Protein AF-A0A2H9MY36-F1 (afdb_monomer)

Foldseek 3Di:
DVVVVVPPPVCVVVVVVCVVCVVVVVVCVVPVDDCVVVVVLVVVLVVQCVVVVHDPDPVVSVVSSCVVVPPDDDDDD

Mean predicted aligned error: 8.44 Å

Structure (mmCIF, N/CA/C/O backbone):
data_AF-A0A2H9MY36-F1
#
_entry.id   AF-A0A2H9MY36-F1
#
loop_
_atom_site.group_PDB
_atom_site.id
_atom_site.type_symbol
_atom_site.label_atom_id
_atom_site.label_alt_id
_atom_site.label_comp_id
_atom_site.label_asym_id
_atom_site.label_entity_id
_atom_site.label_seq_id
_atom_site.pdbx_PDB_ins_code
_atom_site.Cartn_x
_atom_site.Cartn_y
_atom_site.Cartn_z
_atom_site.occupancy
_atom_site.B_iso_or_equiv
_atom_site.auth_seq_id
_atom_site.auth_comp_id
_atom_site.auth_asym_id
_atom_site.auth_atom_id
_atom_site.pdbx_PDB_model_num
ATOM 1 N N . GLU A 1 1 ? 15.532 -1.952 -22.311 1.00 61.09 1 GLU A N 1
ATOM 2 C CA . GLU A 1 1 ? 16.759 -2.471 -22.955 1.00 61.09 1 GLU A CA 1
ATOM 3 C C . GLU A 1 1 ? 17.894 -1.449 -22.969 1.00 61.09 1 GLU A C 1
ATOM 5 O O . GLU A 1 1 ? 18.933 -1.726 -22.388 1.00 61.09 1 GLU A O 1
ATOM 10 N N . ASN A 1 2 ? 17.679 -0.248 -23.521 1.00 74.25 2 ASN A N 1
ATOM 11 C CA . ASN A 1 2 ? 18.706 0.805 -23.576 1.00 74.25 2 ASN A CA 1
ATOM 12 C C . ASN A 1 2 ? 19.242 1.214 -22.194 1.00 74.25 2 ASN A C 1
ATOM 14 O O . ASN A 1 2 ? 20.447 1.327 -22.046 1.00 74.25 2 ASN A O 1
ATOM 18 N N . VAL A 1 3 ? 18.375 1.322 -21.177 1.00 68.50 3 VAL A N 1
ATOM 19 C CA . VAL A 1 3 ? 18.757 1.674 -19.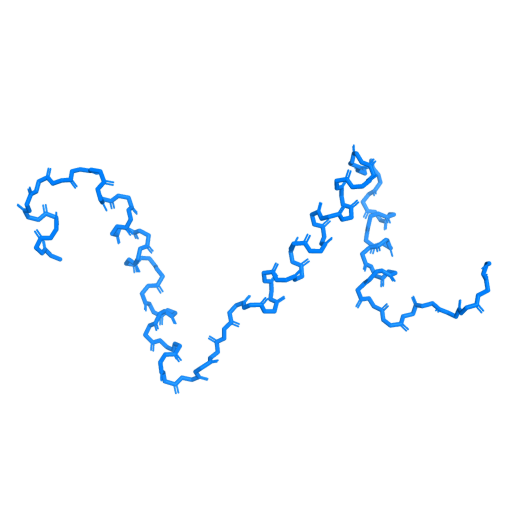790 1.00 68.50 3 VAL A CA 1
ATOM 20 C C . VAL A 1 3 ? 19.653 0.620 -19.124 1.00 68.50 3 VAL A C 1
ATOM 22 O O . VAL A 1 3 ? 20.544 0.964 -18.358 1.00 68.50 3 VAL A O 1
ATOM 25 N N . ILE A 1 4 ? 19.439 -0.666 -19.425 1.00 69.19 4 ILE A N 1
ATOM 26 C CA . ILE A 1 4 ? 20.286 -1.755 -18.907 1.00 69.19 4 ILE A CA 1
ATOM 27 C C . ILE A 1 4 ? 21.637 -1.744 -19.636 1.00 69.19 4 ILE A C 1
ATOM 29 O O . ILE A 1 4 ? 22.678 -1.939 -19.021 1.00 69.19 4 ILE A O 1
ATOM 33 N N . LYS A 1 5 ? 21.619 -1.484 -20.950 1.00 74.12 5 LYS A N 1
ATOM 34 C CA . LYS A 1 5 ? 22.818 -1.414 -21.797 1.00 74.12 5 LYS A CA 1
ATOM 35 C C . LYS A 1 5 ? 23.704 -0.201 -21.488 1.00 74.12 5 LYS A C 1
ATOM 37 O O . LYS A 1 5 ? 24.904 -0.278 -21.712 1.00 74.12 5 LYS A O 1
ATOM 42 N N . SER A 1 6 ? 23.145 0.890 -20.964 1.00 76.19 6 SER A N 1
ATOM 43 C CA . SER A 1 6 ? 23.895 2.100 -20.608 1.00 76.19 6 SER A CA 1
ATOM 44 C C . SER A 1 6 ? 24.617 2.034 -19.254 1.00 76.19 6 SER A C 1
ATOM 46 O O . SER A 1 6 ? 25.271 3.003 -18.887 1.00 76.19 6 SER A O 1
ATOM 48 N N . GLY A 1 7 ? 24.551 0.906 -18.534 1.00 72.06 7 GLY A N 1
ATOM 49 C CA . GLY A 1 7 ? 25.390 0.649 -17.354 1.00 72.06 7 GLY A CA 1
ATOM 50 C C . GLY A 1 7 ? 24.963 1.357 -16.064 1.00 72.06 7 GLY A C 1
ATOM 51 O O . GLY A 1 7 ? 25.700 1.313 -15.084 1.00 72.06 7 GLY A O 1
ATOM 52 N N . PHE A 1 8 ? 23.782 1.983 -16.033 1.00 79.69 8 PHE A N 1
ATOM 53 C CA . PHE A 1 8 ? 23.252 2.616 -14.823 1.00 79.69 8 PHE A CA 1
ATOM 54 C C . PHE A 1 8 ? 22.627 1.573 -13.891 1.00 79.69 8 PHE A C 1
ATOM 56 O O . PHE A 1 8 ? 21.441 1.233 -13.992 1.00 79.69 8 PHE A O 1
ATOM 63 N N . GLU A 1 9 ? 23.439 1.045 -12.981 1.00 78.62 9 GLU A N 1
ATOM 64 C CA . GLU A 1 9 ? 23.026 0.053 -11.985 1.00 78.62 9 GLU A CA 1
ATOM 65 C C .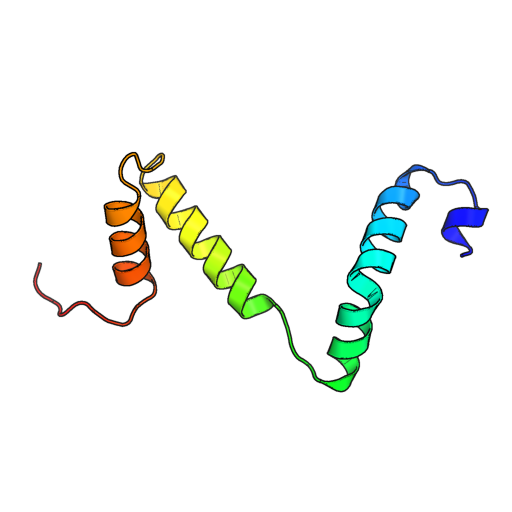 GLU A 1 9 ? 21.912 0.580 -11.058 1.00 78.62 9 GLU A C 1
ATOM 67 O O . GLU A 1 9 ? 21.063 -0.193 -10.609 1.00 78.62 9 GLU A O 1
ATOM 72 N N . GLU A 1 10 ? 21.818 1.897 -10.858 1.00 83.69 10 GLU A N 1
ATOM 73 C CA . GLU A 1 10 ? 20.782 2.557 -10.056 1.00 83.69 10 GLU A CA 1
ATOM 74 C C . GLU A 1 10 ? 19.367 2.285 -10.588 1.00 83.69 10 GLU A C 1
ATOM 76 O O . GLU A 1 10 ? 18.411 2.158 -9.818 1.00 83.69 10 GLU A O 1
ATOM 81 N N . PHE A 1 11 ? 19.215 2.132 -11.908 1.00 85.81 11 PHE A N 1
ATOM 82 C CA . PHE A 1 11 ? 17.913 1.890 -12.536 1.00 85.81 11 PHE A CA 1
ATOM 83 C C . PHE A 1 11 ? 17.542 0.413 -12.626 1.00 85.81 11 PHE A C 1
ATOM 85 O O . PHE A 1 11 ? 16.388 0.085 -12.915 1.00 85.81 11 PHE A O 1
ATOM 92 N N . LYS A 1 12 ? 18.472 -0.500 -12.341 1.00 86.31 12 LYS A N 1
ATOM 93 C CA . LYS A 1 12 ? 18.250 -1.945 -12.474 1.00 86.31 12 LYS A CA 1
ATOM 94 C C . LYS A 1 12 ? 17.085 -2.434 -11.618 1.00 86.31 12 LYS A C 1
ATOM 96 O O . LYS A 1 12 ? 16.246 -3.195 -12.095 1.00 86.31 12 LYS A O 1
ATOM 101 N N . SER A 1 13 ? 16.973 -1.936 -10.385 1.00 88.75 13 SER A N 1
ATOM 102 C CA . SER A 1 13 ? 15.860 -2.254 -9.476 1.00 88.75 13 SER A CA 1
ATOM 103 C C . SER A 1 13 ? 14.502 -1.797 -10.027 1.00 88.75 13 SER A C 1
ATOM 105 O O . SER A 1 13 ? 13.522 -2.550 -10.012 1.00 88.75 13 SER A O 1
ATOM 107 N N . VAL A 1 14 ? 14.453 -0.584 -10.585 1.00 89.50 14 VAL A N 1
ATOM 108 C CA . VAL A 1 14 ? 13.239 -0.017 -11.187 1.00 89.50 14 VAL A CA 1
ATOM 109 C C . VAL A 1 14 ? 12.826 -0.825 -12.412 1.00 89.50 14 VAL A C 1
ATOM 111 O O . VAL A 1 14 ? 11.663 -1.204 -12.531 1.00 89.50 14 VAL A O 1
ATOM 114 N N . VAL A 1 15 ? 13.776 -1.152 -13.292 1.00 90.75 15 VAL A N 1
ATOM 115 C CA . VAL A 1 15 ? 13.507 -1.954 -14.490 1.00 90.75 15 VAL A CA 1
ATOM 116 C C . VAL A 1 15 ? 13.013 -3.350 -14.112 1.00 90.75 15 VAL A C 1
ATOM 118 O O . VAL A 1 15 ? 12.008 -3.800 -14.655 1.00 90.75 15 VAL A O 1
ATOM 121 N N . ASN A 1 16 ? 13.638 -4.009 -13.135 1.00 90.69 16 ASN A N 1
ATOM 122 C CA . ASN A 1 16 ? 13.187 -5.315 -12.648 1.00 90.69 16 ASN A CA 1
ATOM 123 C C . ASN A 1 16 ? 11.760 -5.259 -12.085 1.00 90.69 16 ASN A C 1
ATOM 125 O O . ASN A 1 16 ? 10.946 -6.142 -12.356 1.00 90.69 16 ASN A O 1
ATOM 129 N N . THR A 1 17 ? 11.436 -4.202 -11.339 1.00 92.50 17 THR A N 1
ATOM 130 C CA . THR A 1 17 ? 10.087 -3.980 -10.804 1.00 92.50 17 THR A CA 1
ATOM 131 C C . THR A 1 17 ? 9.078 -3.770 -11.932 1.00 92.50 17 THR A C 1
ATOM 133 O O . THR A 1 17 ? 8.031 -4.415 -11.948 1.00 92.50 17 THR A O 1
ATOM 136 N N . LEU A 1 18 ? 9.406 -2.927 -12.913 1.00 91.50 18 LEU A N 1
ATOM 137 C CA . LEU A 1 18 ?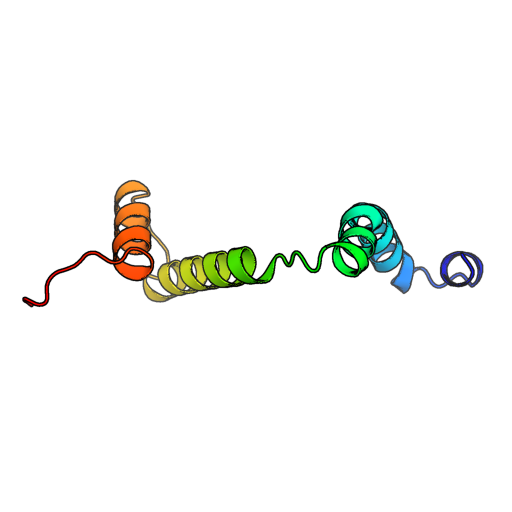 8.542 -2.664 -14.060 1.00 91.50 18 LEU A CA 1
ATOM 138 C C . LEU A 1 18 ? 8.284 -3.937 -14.872 1.00 91.50 18 LEU A C 1
ATOM 140 O O . LEU A 1 18 ? 7.138 -4.224 -15.198 1.00 91.50 18 LEU A O 1
ATOM 144 N N . MET A 1 19 ? 9.327 -4.727 -15.142 1.00 91.69 19 MET A N 1
ATOM 145 C CA . MET A 1 19 ? 9.209 -5.999 -15.858 1.00 91.69 19 MET A CA 1
ATOM 146 C C . MET A 1 19 ? 8.339 -7.001 -15.095 1.00 91.69 19 MET A C 1
ATOM 148 O O . MET A 1 19 ? 7.487 -7.654 -15.694 1.00 91.69 19 MET A O 1
ATOM 152 N N . ARG A 1 20 ? 8.486 -7.081 -13.766 1.00 94.25 20 ARG A N 1
ATOM 153 C CA . ARG A 1 20 ? 7.662 -7.950 -12.911 1.00 94.25 20 ARG A CA 1
ATOM 154 C C . ARG A 1 20 ? 6.172 -7.606 -12.978 1.00 94.25 20 ARG A C 1
ATOM 156 O O . ARG A 1 20 ? 5.345 -8.512 -12.954 1.00 94.25 20 ARG A O 1
ATOM 163 N N . TYR A 1 21 ? 5.828 -6.322 -13.060 1.00 91.19 21 TYR A N 1
ATOM 164 C CA . TYR A 1 21 ? 4.438 -5.851 -13.105 1.00 91.19 21 TYR A CA 1
ATOM 165 C C . TYR A 1 21 ? 3.950 -5.484 -14.514 1.00 91.19 21 TYR A C 1
ATOM 167 O O . TYR A 1 21 ? 2.831 -4.991 -14.666 1.00 91.19 21 TYR A O 1
ATOM 175 N N . TRP A 1 22 ? 4.746 -5.763 -15.551 1.00 92.12 22 TRP A N 1
ATOM 176 C CA . TRP A 1 22 ? 4.496 -5.323 -16.926 1.00 92.12 22 TRP A CA 1
ATOM 177 C C . TRP A 1 22 ? 3.127 -5.755 -17.452 1.00 92.12 22 TRP A C 1
ATOM 179 O O . TRP A 1 22 ? 2.416 -4.959 -18.062 1.00 92.12 22 TRP A O 1
ATOM 189 N N . TYR A 1 23 ? 2.717 -6.987 -17.137 1.00 90.81 23 TYR A N 1
ATOM 190 C CA . TYR A 1 23 ? 1.395 -7.503 -17.489 1.00 90.81 23 TYR A CA 1
ATOM 191 C C . TYR A 1 23 ? 0.266 -6.586 -16.993 1.00 90.81 23 TYR A C 1
ATOM 193 O O . TYR A 1 23 ? -0.616 -6.225 -17.766 1.00 90.81 23 TYR A O 1
ATOM 201 N N . GLY A 1 24 ? 0.316 -6.155 -15.729 1.00 87.81 24 GLY A N 1
ATOM 202 C CA . GLY A 1 24 ? -0.692 -5.261 -15.154 1.00 87.81 24 GLY A CA 1
ATOM 203 C C . GLY A 1 24 ? -0.676 -3.871 -15.790 1.00 87.81 24 GLY A C 1
ATOM 204 O O . GLY A 1 24 ? -1.737 -3.323 -16.081 1.00 87.81 24 GLY A O 1
ATOM 205 N N . VAL A 1 25 ? 0.520 -3.338 -16.066 1.00 89.38 25 VAL A N 1
ATOM 206 C CA . VAL A 1 25 ? 0.701 -2.030 -16.717 1.00 89.38 25 VAL A CA 1
ATOM 207 C C . VAL A 1 25 ? 0.078 -2.023 -18.112 1.00 89.38 25 VAL A C 1
ATOM 209 O O . VAL A 1 25 ? -0.700 -1.129 -18.429 1.00 89.38 25 VAL A O 1
ATOM 212 N N . VAL A 1 26 ? 0.356 -3.036 -18.936 1.00 91.50 26 VAL A N 1
ATOM 213 C CA . VAL A 1 26 ? -0.227 -3.138 -20.284 1.00 91.50 26 VAL A CA 1
ATOM 214 C C . VAL A 1 26 ? -1.737 -3.368 -20.212 1.00 91.50 26 VAL A C 1
ATOM 216 O O . VAL A 1 26 ? -2.500 -2.748 -20.954 1.00 91.50 26 VAL A O 1
ATOM 219 N N . ASN A 1 27 ? -2.192 -4.221 -19.291 1.00 88.94 27 ASN A N 1
ATOM 220 C CA . ASN A 1 27 ? -3.607 -4.550 -19.151 1.00 88.94 27 ASN A CA 1
ATOM 221 C C . ASN A 1 27 ? -4.455 -3.346 -18.697 1.00 88.94 27 ASN A C 1
ATOM 223 O O . ASN A 1 27 ? -5.614 -3.227 -19.098 1.00 88.94 27 ASN A O 1
ATOM 227 N N . PHE A 1 28 ? -3.874 -2.418 -17.927 1.00 88.44 28 PHE A N 1
ATOM 228 C CA . PHE A 1 28 ? -4.514 -1.155 -17.554 1.00 88.44 28 PHE A CA 1
ATOM 229 C C . PHE A 1 28 ? -4.908 -0.321 -18.781 1.00 88.44 28 PHE A C 1
ATOM 231 O O . PHE A 1 28 ? -6.023 0.187 -18.825 1.00 88.44 28 PHE A O 1
ATOM 238 N N . PHE A 1 29 ? -4.064 -0.211 -19.811 1.00 90.00 29 PHE A N 1
ATOM 239 C CA . PHE A 1 29 ? -4.404 0.594 -20.995 1.00 90.00 29 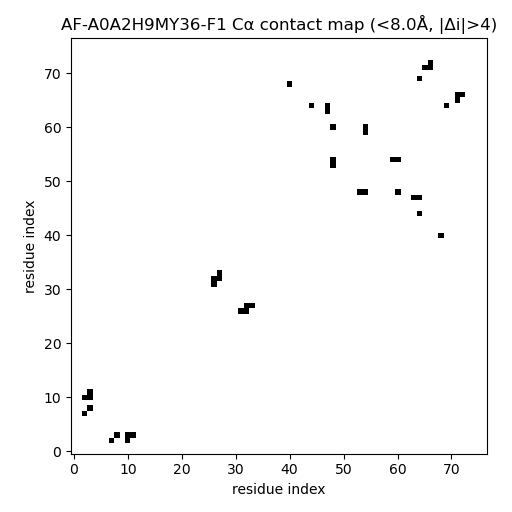PHE A CA 1
ATOM 240 C C . PHE A 1 29 ? -5.578 0.022 -21.795 1.00 90.00 29 PHE A C 1
ATOM 242 O O . PHE A 1 29 ? -6.295 0.768 -22.456 1.00 90.00 29 PHE A O 1
ATOM 249 N N . LYS A 1 30 ? -5.799 -1.294 -21.713 1.00 90.69 30 LYS A N 1
ATOM 250 C CA . LYS A 1 30 ? -6.903 -1.975 -22.397 1.00 90.69 30 LYS A CA 1
ATOM 251 C C . LYS A 1 30 ? -8.198 -1.984 -21.583 1.00 90.69 30 LYS A C 1
ATOM 253 O O . LYS A 1 30 ? -9.272 -1.831 -22.151 1.00 90.69 30 LYS A O 1
ATOM 258 N N . HIS A 1 31 ? -8.102 -2.204 -20.273 1.00 90.06 31 HIS A N 1
ATOM 259 C CA . HIS A 1 31 ? -9.265 -2.461 -19.417 1.00 90.06 31 HIS A CA 1
ATOM 260 C C . HIS A 1 31 ? -9.536 -1.365 -18.377 1.00 90.06 31 HIS A C 1
ATOM 262 O O . HIS A 1 31 ? -10.561 -1.423 -17.707 1.00 90.06 31 HIS A O 1
ATOM 268 N N . GLN A 1 32 ? -8.629 -0.397 -18.212 1.00 87.94 32 GLN A N 1
ATOM 269 C CA . GLN A 1 32 ? -8.690 0.694 -17.225 1.00 87.94 32 GLN A CA 1
ATOM 270 C C . GLN A 1 32 ? -8.920 0.229 -15.776 1.00 87.94 32 GLN A C 1
ATOM 272 O O . GLN A 1 32 ? -9.391 0.982 -14.926 1.00 87.94 32 GLN A O 1
ATOM 277 N N . VAL A 1 33 ? -8.559 -1.020 -15.470 1.00 86.00 33 VAL A N 1
ATOM 278 C CA . VAL A 1 33 ? -8.650 -1.580 -14.119 1.00 86.00 33 VAL A CA 1
ATOM 279 C C . VAL A 1 33 ? -7.456 -1.105 -13.306 1.00 86.00 33 VAL A C 1
ATOM 281 O O . VAL A 1 33 ? -6.308 -1.344 -13.679 1.00 86.00 33 VAL A O 1
ATOM 284 N N . THR A 1 34 ? -7.730 -0.447 -12.183 1.00 85.19 34 THR A N 1
ATOM 285 C CA . THR A 1 34 ? -6.713 0.183 -11.334 1.00 85.19 34 THR A CA 1
ATOM 286 C C . THR A 1 34 ? -6.673 -0.479 -9.959 1.00 85.19 34 THR A C 1
ATOM 288 O O . THR A 1 34 ? -7.680 -0.990 -9.467 1.00 85.19 34 THR A O 1
ATOM 291 N N . ASN A 1 35 ? -5.515 -0.435 -9.300 1.00 86.00 35 ASN A N 1
ATOM 292 C CA . ASN A 1 35 ? -5.367 -0.897 -7.918 1.00 86.00 35 ASN A CA 1
ATOM 293 C C . ASN A 1 35 ? -5.723 0.189 -6.878 1.00 86.00 35 ASN A C 1
ATOM 295 O O . ASN A 1 35 ? -5.550 -0.018 -5.677 1.00 86.00 35 ASN A O 1
ATOM 299 N N . ALA A 1 36 ? -6.236 1.346 -7.317 1.00 87.94 36 ALA A N 1
ATOM 300 C CA . ALA A 1 36 ? -6.453 2.510 -6.458 1.00 87.94 36 ALA A CA 1
ATOM 301 C C . ALA A 1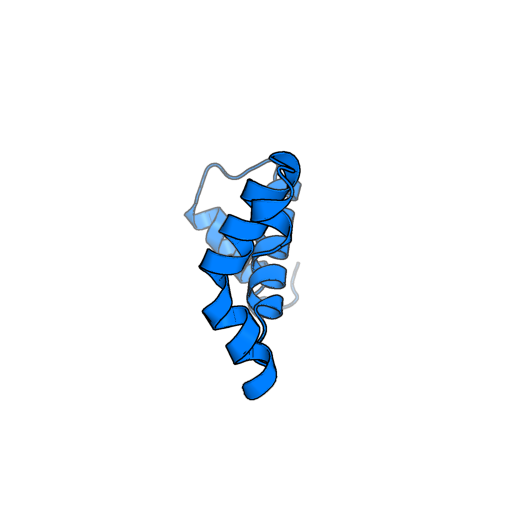 36 ? -7.416 2.219 -5.293 1.00 87.94 36 ALA A C 1
ATOM 303 O O . ALA A 1 36 ? -7.209 2.697 -4.178 1.00 87.94 36 ALA A O 1
ATOM 304 N N . GLY A 1 37 ? -8.445 1.394 -5.524 1.00 90.00 37 GLY A N 1
ATOM 305 C CA . GLY A 1 37 ? -9.370 0.961 -4.471 1.00 90.00 37 GLY A CA 1
ATOM 306 C C . GLY A 1 37 ? -8.670 0.163 -3.366 1.00 90.00 37 GLY A C 1
ATOM 307 O O . GLY A 1 37 ? -8.830 0.467 -2.182 1.00 90.00 37 GLY A O 1
ATOM 308 N N . SER A 1 38 ? -7.839 -0.811 -3.744 1.00 90.88 38 SER A N 1
ATOM 309 C CA . SER A 1 38 ? -7.061 -1.623 -2.802 1.00 90.88 38 SER A CA 1
ATOM 310 C C . SER A 1 38 ? -6.024 -0.787 -2.049 1.00 90.88 38 SER A C 1
ATOM 312 O O . SER A 1 38 ? -5.840 -0.957 -0.845 1.00 90.88 38 SER A O 1
ATOM 314 N N . GLU A 1 39 ? -5.357 0.145 -2.733 1.00 90.62 39 GLU A N 1
ATOM 315 C CA . GLU A 1 39 ? -4.393 1.068 -2.121 1.00 90.62 39 GLU A CA 1
ATOM 316 C C . GLU A 1 39 ? -5.064 1.992 -1.106 1.00 90.62 39 GLU A C 1
ATOM 318 O O . GLU A 1 39 ? -4.573 2.142 0.016 1.00 90.62 39 GLU A O 1
ATOM 323 N N . GLY A 1 40 ? -6.225 2.553 -1.457 1.00 93.00 40 GLY A N 1
ATOM 324 C CA . GLY A 1 40 ? -7.031 3.365 -0.551 1.00 93.00 40 GLY A CA 1
ATOM 325 C C . GLY A 1 40 ? -7.457 2.588 0.695 1.00 93.00 40 GLY A C 1
ATOM 326 O O . GLY A 1 40 ? -7.336 3.090 1.818 1.00 93.00 40 GLY A O 1
ATOM 327 N N . PHE A 1 41 ? -7.882 1.337 0.516 1.00 92.88 41 PHE A N 1
ATOM 328 C CA . PHE A 1 41 ? -8.240 0.447 1.617 1.00 92.88 41 PHE A CA 1
ATOM 329 C C . PHE A 1 41 ? -7.040 0.147 2.532 1.00 92.88 41 PHE A C 1
ATOM 331 O O . PHE A 1 41 ? -7.126 0.334 3.749 1.00 92.88 41 PHE A O 1
ATOM 338 N N . ASN A 1 42 ? -5.888 -0.212 1.959 1.00 94.62 42 ASN A N 1
ATOM 339 C CA . ASN A 1 42 ? -4.652 -0.456 2.708 1.00 94.62 42 ASN A CA 1
ATOM 340 C C . ASN A 1 42 ? -4.181 0.791 3.469 1.00 94.62 42 ASN A C 1
ATOM 342 O O . ASN A 1 42 ? -3.776 0.703 4.633 1.00 94.62 42 ASN A O 1
ATOM 346 N N . ASN A 1 43 ? -4.274 1.973 2.855 1.00 95.62 43 ASN A N 1
ATOM 347 C CA . ASN A 1 43 ? -3.949 3.228 3.524 1.00 95.62 43 ASN A CA 1
ATOM 348 C C . ASN A 1 43 ? -4.875 3.473 4.726 1.00 95.62 43 ASN A C 1
ATOM 350 O O . ASN A 1 43 ? -4.397 3.799 5.814 1.00 95.62 43 ASN A O 1
ATOM 354 N N . LYS A 1 44 ? -6.187 3.252 4.570 1.00 93.75 44 LYS A N 1
ATOM 355 C CA . LYS A 1 44 ? -7.160 3.398 5.662 1.00 93.75 44 LYS A CA 1
ATOM 356 C C . LYS A 1 44 ? -6.849 2.461 6.831 1.00 93.75 44 LYS A C 1
ATOM 358 O O . LYS A 1 44 ? -6.814 2.924 7.971 1.00 93.75 44 LYS A O 1
ATOM 363 N N . ILE A 1 45 ? -6.543 1.191 6.562 1.00 94.50 45 ILE A N 1
ATOM 364 C CA . ILE A 1 45 ? -6.108 0.220 7.581 1.00 94.50 45 ILE A CA 1
ATOM 365 C C . ILE A 1 45 ? -4.857 0.721 8.312 1.00 94.50 45 ILE A C 1
ATOM 367 O O . ILE A 1 45 ? -4.814 0.736 9.544 1.00 94.50 45 ILE A O 1
ATOM 371 N N . ASN A 1 46 ? -3.854 1.196 7.570 1.00 95.38 46 ASN A N 1
ATOM 372 C CA . ASN A 1 46 ? -2.626 1.731 8.155 1.00 95.38 46 ASN A CA 1
ATOM 373 C C . ASN A 1 46 ? -2.867 2.997 8.987 1.00 95.38 46 ASN A C 1
ATOM 375 O O . ASN A 1 46 ? -2.165 3.225 9.972 1.00 95.38 46 ASN A O 1
ATOM 379 N N . VAL A 1 47 ? -3.841 3.835 8.626 1.00 95.81 47 VAL A N 1
ATOM 380 C CA . VAL A 1 47 ? -4.266 4.976 9.453 1.00 95.81 47 VAL A CA 1
ATOM 381 C C . VAL A 1 47 ? -4.896 4.493 10.760 1.00 95.81 47 VAL A C 1
ATOM 383 O O . VAL A 1 47 ? -4.532 5.002 11.817 1.00 95.81 47 VAL A O 1
ATOM 386 N N . ILE A 1 48 ? -5.791 3.501 10.718 1.00 94.31 48 ILE A N 1
ATOM 387 C CA . ILE A 1 48 ? -6.424 2.929 11.921 1.00 94.31 48 ILE A CA 1
ATOM 388 C C . ILE A 1 48 ? -5.354 2.357 12.859 1.00 94.31 48 ILE A C 1
ATOM 390 O O . ILE A 1 48 ? -5.338 2.681 14.045 1.00 94.31 48 ILE A O 1
ATOM 394 N N . LYS A 1 49 ? -4.410 1.577 12.316 1.00 95.19 49 LYS A N 1
ATOM 395 C CA . LYS A 1 49 ? -3.281 1.013 13.069 1.00 95.19 49 LYS A CA 1
ATOM 396 C C . LYS A 1 49 ? -2.419 2.093 13.729 1.00 95.19 49 LYS A C 1
ATOM 398 O O . LYS A 1 49 ? -2.099 1.969 14.907 1.00 95.19 49 LYS A O 1
ATOM 403 N N . ARG A 1 50 ? -2.069 3.156 12.993 1.00 96.19 50 ARG A N 1
ATOM 404 C CA . ARG A 1 50 ? -1.258 4.277 13.506 1.00 96.19 50 ARG A CA 1
ATOM 405 C C . ARG A 1 50 ? -1.968 5.058 14.610 1.00 96.19 50 ARG A C 1
ATOM 407 O O . ARG A 1 50 ? -1.340 5.361 15.613 1.00 96.19 50 ARG A O 1
ATOM 414 N N . LYS A 1 51 ? -3.269 5.333 14.460 1.00 93.06 51 LYS A N 1
ATOM 415 C CA . LYS A 1 51 ? -4.065 6.050 15.474 1.00 93.06 51 LYS A CA 1
ATOM 416 C C . LYS A 1 51 ? -4.128 5.322 16.818 1.00 93.06 51 LYS A C 1
ATOM 418 O O . LYS A 1 51 ? -4.223 5.976 17.847 1.00 93.06 51 LYS A O 1
ATOM 423 N N . ALA A 1 52 ? -4.084 3.993 16.801 1.00 92.44 52 ALA A N 1
ATOM 424 C CA . ALA A 1 52 ? -4.089 3.169 18.007 1.00 92.44 52 ALA A CA 1
ATOM 425 C C . ALA A 1 52 ? -2.683 2.876 18.561 1.00 92.44 52 ALA A C 1
ATOM 427 O O . ALA A 1 52 ? -2.573 2.201 19.578 1.00 92.44 52 ALA A O 1
ATOM 428 N N . PHE A 1 53 ? -1.615 3.347 17.899 1.00 92.31 53 PHE A N 1
ATOM 429 C CA . PHE A 1 53 ? -0.228 2.953 18.189 1.00 92.31 53 PHE A CA 1
ATOM 430 C C . PHE A 1 53 ? -0.016 1.426 18.141 1.00 92.31 53 PHE A C 1
ATOM 432 O O . PHE A 1 53 ? 0.810 0.863 18.856 1.00 92.31 53 PHE A O 1
ATOM 439 N N . GLY A 1 54 ? -0.748 0.753 17.246 1.00 90.12 54 GLY A N 1
ATOM 440 C CA . GLY A 1 54 ? -0.783 -0.702 17.126 1.00 90.12 54 GLY A CA 1
ATOM 441 C C . GLY A 1 54 ? -1.981 -1.347 17.829 1.00 90.12 54 GLY A C 1
ATOM 442 O O . GLY A 1 54 ? -2.709 -0.722 18.588 1.00 90.12 54 GLY A O 1
ATOM 443 N N . PHE A 1 55 ? -2.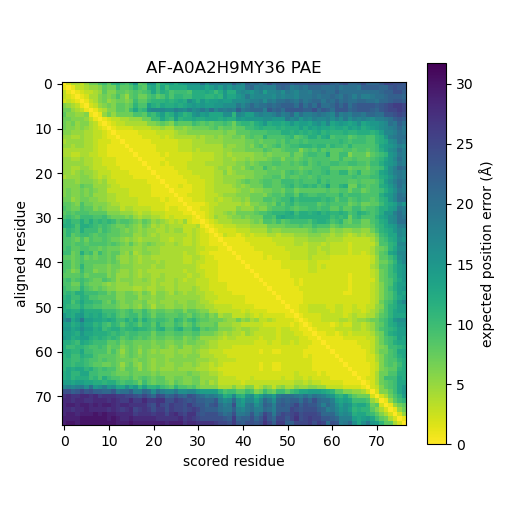200 -2.627 17.539 1.00 93.06 55 PHE A N 1
ATOM 444 C CA . PHE A 1 55 ? -3.242 -3.443 18.157 1.00 93.06 55 PHE A CA 1
ATOM 445 C C . PHE A 1 55 ? -2.605 -4.734 18.660 1.00 93.06 55 PHE A C 1
ATOM 447 O O . PHE A 1 55 ? -1.809 -5.338 17.943 1.00 93.06 55 PHE A O 1
ATOM 454 N N . ARG A 1 56 ? -2.942 -5.137 19.888 1.00 92.25 56 ARG A N 1
ATOM 455 C CA . ARG A 1 56 ? -2.511 -6.422 20.464 1.00 92.25 56 ARG A CA 1
ATOM 456 C C . ARG A 1 56 ? -3.473 -7.552 20.101 1.00 92.25 56 ARG A C 1
ATOM 458 O O . ARG A 1 56 ? -3.041 -8.672 19.874 1.00 92.25 56 ARG A O 1
ATOM 465 N N . ASP A 1 57 ? -4.759 -7.223 20.019 1.00 95.31 57 ASP A N 1
ATOM 466 C CA . ASP A 1 57 ? -5.835 -8.133 19.643 1.00 95.31 57 ASP A CA 1
ATOM 467 C C . ASP A 1 57 ? -6.201 -7.937 18.164 1.00 95.31 57 ASP A C 1
ATOM 469 O O . ASP A 1 57 ? -6.581 -6.842 17.731 1.00 95.31 57 ASP A O 1
ATOM 473 N N . ILE A 1 58 ? -6.062 -9.010 17.385 1.00 93.50 58 ILE A N 1
ATOM 474 C CA . ILE A 1 58 ? -6.320 -8.998 15.947 1.00 93.50 58 ILE A CA 1
ATOM 475 C C . ILE A 1 58 ? -7.814 -9.016 15.611 1.00 93.50 58 ILE A C 1
ATOM 477 O O . ILE A 1 58 ? -8.210 -8.422 14.610 1.00 93.50 58 ILE A O 1
ATOM 481 N N . GLU A 1 59 ? -8.648 -9.644 16.441 1.00 94.56 59 GLU A N 1
ATOM 482 C CA . GLU A 1 59 ? -10.101 -9.653 16.260 1.00 94.56 59 GLU A CA 1
ATOM 483 C C . GLU A 1 59 ? -10.657 -8.258 16.524 1.00 94.56 59 GLU A C 1
ATOM 485 O O . GLU A 1 59 ? -11.399 -7.709 15.705 1.00 94.56 59 GLU A O 1
ATOM 490 N N . TYR A 1 60 ? -10.182 -7.604 17.585 1.00 92.88 60 TYR A N 1
ATOM 491 C CA . TYR A 1 60 ? -10.523 -6.207 17.840 1.00 92.88 60 TYR A CA 1
ATOM 492 C C . TYR A 1 60 ? -10.068 -5.279 16.701 1.00 92.88 60 TYR A C 1
ATOM 494 O O . TYR A 1 60 ? -10.800 -4.371 16.297 1.00 92.88 60 TYR A O 1
ATOM 502 N N . PHE A 1 61 ? -8.888 -5.522 16.121 1.00 94.56 61 PHE A N 1
ATOM 503 C CA . PHE A 1 61 ? -8.422 -4.758 14.964 1.00 94.56 61 PHE A CA 1
ATOM 504 C C . PHE A 1 61 ? -9.332 -4.936 13.740 1.00 94.56 61 PHE A C 1
ATOM 506 O O . PHE A 1 61 ? -9.702 -3.943 13.109 1.00 94.56 61 PHE A O 1
ATOM 513 N N . LYS A 1 62 ? -9.756 -6.169 13.432 1.00 92.69 62 LYS A N 1
ATOM 514 C CA . LYS A 1 62 ? -10.719 -6.445 12.352 1.00 92.69 62 LYS A CA 1
ATOM 515 C C . LYS A 1 62 ? -12.045 -5.725 12.588 1.00 92.69 62 LYS A C 1
ATOM 517 O O . LYS A 1 62 ? -12.554 -5.095 11.663 1.00 92.69 62 LYS A O 1
ATOM 522 N N . LEU A 1 63 ? -12.562 -5.739 13.820 1.00 93.19 63 LE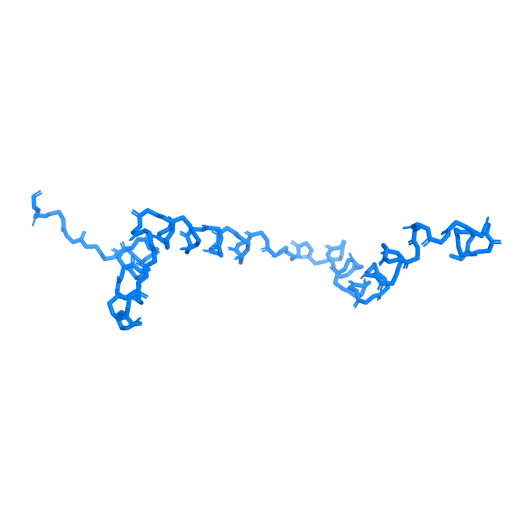U A N 1
ATOM 523 C CA . LEU A 1 63 ? -13.776 -5.002 14.188 1.00 93.19 63 LEU A CA 1
ATOM 524 C C . LEU A 1 63 ? -13.620 -3.495 13.961 1.00 93.19 63 LEU A C 1
ATOM 526 O O . LEU A 1 63 ? -14.523 -2.862 13.420 1.00 93.19 63 LEU A O 1
ATOM 530 N N . LYS A 1 64 ? -12.463 -2.911 14.294 1.00 92.25 64 LYS A N 1
ATOM 531 C CA . LYS A 1 64 ? -12.178 -1.495 14.007 1.00 92.25 64 LYS A CA 1
ATOM 532 C C . LYS A 1 64 ? -12.101 -1.185 12.511 1.00 92.25 64 LYS A C 1
ATOM 534 O O . LYS A 1 64 ? -12.568 -0.125 12.090 1.00 92.25 64 LYS A O 1
ATOM 539 N N . ILE A 1 65 ? -11.539 -2.085 11.704 1.00 92.69 65 ILE A N 1
ATOM 540 C CA . ILE A 1 65 ? -11.528 -1.945 10.239 1.00 92.69 65 ILE A CA 1
ATOM 541 C C . ILE A 1 65 ? -12.959 -2.008 9.697 1.00 92.69 65 ILE A C 1
ATOM 543 O O . ILE A 1 65 ? -13.351 -1.132 8.931 1.00 92.69 65 ILE A O 1
ATOM 547 N N . LEU A 1 66 ? -13.757 -2.985 10.135 1.00 91.50 66 LEU A N 1
ATOM 548 C CA . LEU A 1 66 ? -15.167 -3.125 9.758 1.00 91.50 66 LEU A CA 1
ATOM 549 C C . LEU A 1 66 ? -15.993 -1.905 10.174 1.00 91.50 66 LEU A C 1
ATOM 551 O O . LEU A 1 66 ? -16.758 -1.402 9.364 1.00 91.50 66 LEU A O 1
ATOM 555 N N . GLN A 1 67 ? -15.788 -1.373 11.379 1.00 90.25 67 GLN A N 1
ATOM 556 C CA . GLN A 1 67 ? -16.441 -0.148 11.850 1.00 90.25 67 GLN A CA 1
ATOM 557 C C . GLN A 1 67 ? -16.092 1.066 10.974 1.00 90.25 67 GLN A C 1
ATOM 559 O O . GLN A 1 67 ? -16.919 1.947 10.759 1.00 90.25 67 GLN A O 1
ATOM 564 N N . SER A 1 68 ? -14.849 1.152 10.493 1.00 87.38 68 SER A N 1
ATOM 565 C CA . SER A 1 68 ? -14.377 2.319 9.747 1.00 87.38 68 SER A CA 1
ATOM 566 C C . SER A 1 68 ? -14.584 2.234 8.231 1.00 87.38 68 SER A C 1
ATOM 568 O O . SER A 1 68 ? -14.604 3.287 7.588 1.00 87.38 68 SER A O 1
ATOM 570 N N . CYS A 1 69 ? -14.625 1.032 7.659 1.00 84.25 69 CYS A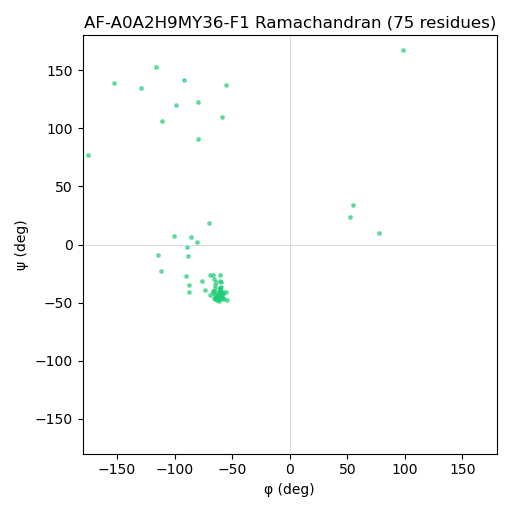 N 1
ATOM 571 C CA . CYS A 1 69 ? -14.730 0.786 6.216 1.00 84.25 69 CYS A CA 1
ATOM 572 C C . CYS A 1 69 ? -16.078 0.158 5.825 1.00 84.25 69 CYS A C 1
ATOM 574 O O . CYS A 1 69 ? -16.489 0.266 4.674 1.00 84.25 69 CYS A O 1
ATOM 576 N N . GLY A 1 70 ? -16.759 -0.503 6.762 1.00 76.81 70 GLY A N 1
ATOM 577 C CA . GLY A 1 70 ? -18.094 -1.064 6.599 1.00 76.81 70 GLY A CA 1
ATOM 578 C C . GLY A 1 70 ? -19.168 -0.066 7.028 1.00 76.81 70 GLY A C 1
ATOM 579 O O . GLY A 1 70 ? -19.027 0.658 8.006 1.00 76.81 70 GLY A O 1
ATOM 580 N N . ARG A 1 71 ? -20.278 -0.032 6.288 1.00 58.84 71 ARG A N 1
ATOM 581 C CA . ARG A 1 71 ? -21.415 0.892 6.463 1.00 58.84 71 ARG A CA 1
ATOM 582 C C . ARG A 1 71 ? -22.255 0.643 7.731 1.00 58.84 71 ARG A C 1
ATOM 584 O O . ARG A 1 71 ? -23.392 1.094 7.804 1.00 58.84 71 ARG A O 1
ATOM 591 N N . PHE A 1 72 ? -21.737 -0.073 8.721 1.00 58.16 72 PHE A N 1
ATOM 592 C CA . PHE A 1 72 ? -22.413 -0.276 9.996 1.00 58.16 72 PHE A CA 1
ATOM 593 C C . PHE A 1 72 ? -21.650 0.484 11.069 1.00 58.16 72 PHE A C 1
ATOM 595 O O . PHE A 1 72 ? -20.584 0.046 11.477 1.00 58.16 72 PHE A O 1
ATOM 602 N N . LEU A 1 73 ? -22.215 1.606 11.522 1.00 56.44 73 LEU A N 1
ATOM 603 C CA . LEU A 1 73 ? -22.852 1.626 12.837 1.00 56.44 73 LEU A CA 1
ATOM 604 C C . LEU A 1 73 ? -23.967 2.695 12.896 1.00 56.44 73 LEU A C 1
ATOM 606 O O . LEU A 1 73 ? -23.785 3.800 12.375 1.00 56.44 73 LEU A O 1
ATOM 610 N N . PRO A 1 74 ? -25.117 2.378 13.525 1.00 57.44 74 PRO A N 1
ATOM 611 C CA . PRO A 1 74 ? -26.130 3.355 13.902 1.00 57.44 74 PRO A CA 1
ATOM 612 C C . PRO A 1 74 ? -25.512 4.449 14.776 1.00 57.44 74 PRO A C 1
ATOM 614 O O . PRO A 1 74 ? -24.712 4.178 15.672 1.00 57.44 74 PRO A O 1
ATOM 617 N N . LYS A 1 75 ? -25.900 5.696 14.494 1.00 48.53 75 LYS A N 1
ATOM 618 C CA . LYS A 1 75 ? -25.648 6.840 15.370 1.00 48.53 75 LYS A CA 1
ATOM 619 C C . LYS A 1 75 ? -26.302 6.524 16.710 1.00 48.53 75 LYS A C 1
ATOM 621 O O . LYS A 1 75 ? -27.520 6.440 16.719 1.00 48.53 75 LYS A O 1
ATOM 626 N N . ASN A 1 76 ? -25.514 6.264 17.751 1.00 46.44 76 ASN A N 1
ATOM 627 C CA . ASN A 1 76 ? -25.850 6.431 19.170 1.00 46.44 76 ASN A CA 1
ATOM 628 C C . ASN A 1 76 ? -24.599 6.114 20.013 1.00 46.44 76 ASN A C 1
ATO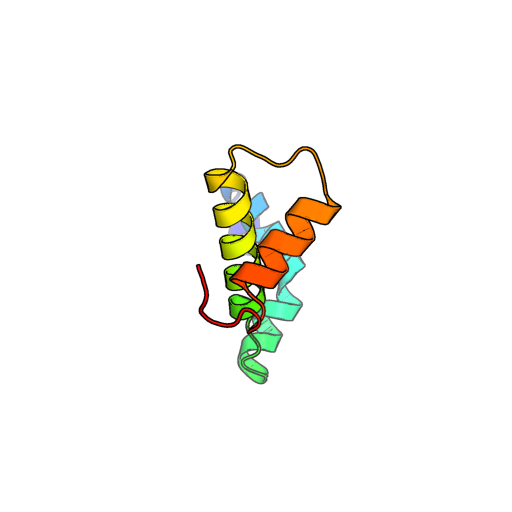M 630 O O . ASN A 1 76 ? -24.461 5.032 20.582 1.00 46.44 76 ASN A O 1
ATOM 634 N N . GLN A 1 77 ? -23.677 7.076 20.042 1.00 39.75 77 GLN A N 1
ATOM 635 C CA . GLN A 1 77 ? -22.908 7.463 21.225 1.00 39.75 77 GLN A CA 1
ATOM 636 C C . GLN A 1 77 ? -22.863 8.986 21.256 1.00 39.75 77 GLN A C 1
ATOM 638 O O . GLN A 1 77 ? -22.715 9.569 20.156 1.00 39.75 77 GLN A O 1
#

Radius of gyration: 19.95 Å; Cα contacts (8 Å, |Δi|>4): 22; chains: 1; bounding box: 52×17×45 Å

Sequence (77 aa):
ENVIKSGFEEFKSVVNTLMRYWYGVVNFFKHQVTNAGSEGFNNKINVIKRKAFGFRDIEYFKLKILQSCGRFLPKNQ

Solvent-accessible surface area (backbone atoms only — not comparable to full-atom values): 4790 Å² total; per-residue (Å²): 109,68,63,69,72,68,67,49,69,84,50,47,63,57,51,52,52,48,63,74,45,37,69,60,61,59,45,25,79,78,66,70,66,72,65,60,68,61,51,52,51,53,50,51,51,53,49,56,38,57,77,59,76,50,73,92,49,66,68,61,46,51,52,51,47,43,52,74,75,39,98,57,76,82,94,82,130

pLDDT: mean 85.28, std 12.68, range [39.75, 96.19]

Secondary structure (DSSP, 8-state):
-HHHHTT-GGGHHHHHHHHHHHHHHHHHHHH---SHHHHHHHHHHHHHHHHTT--S-HHHHHHHHHHHHSS---S--